Protein AF-A0A392PUT4-F1 (afdb_monomer_lite)

Sequence (66 aa):
MMRNLERKETEYMRLQRRKIGIDDFEQLTVIGKGAFGEVRLCRAKSTGEIFAMKKLKKSEMLSRGQ

Secondary structure (DSSP, 8-state):
-HHHHHHHHHHHHHHHTSPP-GGGEEEEEEEEEETTEEEEEEEETTT--EEEEEE--HHHHHHTT-

Radius of gyration: 17.83 Å; chains: 1; bounding box: 35×20×49 Å

pLDDT: mean 88.79, std 8.28, range [55.88, 97.69]

Structure (mmCIF, N/CA/C/O backbone):
data_AF-A0A392PUT4-F1
#
_entry.id   AF-A0A392PUT4-F1
#
loop_
_atom_site.group_PDB
_atom_site.id
_atom_site.type_symbol
_atom_site.label_atom_id
_atom_site.label_alt_id
_atom_site.label_comp_id
_atom_site.label_asym_id
_atom_site.label_entity_id
_atom_site.label_seq_id
_atom_site.pdbx_PDB_ins_code
_atom_site.Cartn_x
_atom_site.Cartn_y
_atom_site.Cartn_z
_atom_site.occupancy
_atom_site.B_iso_or_equiv
_atom_site.auth_seq_id
_atom_site.auth_comp_id
_atom_site.auth_asym_id
_atom_site.auth_atom_id
_atom_site.pdbx_PDB_model_num
ATOM 1 N N . MET A 1 1 ? -13.298 14.257 35.335 1.00 67.75 1 MET A N 1
ATOM 2 C CA . MET A 1 1 ? -12.916 14.923 34.068 1.00 67.75 1 MET A CA 1
ATOM 3 C C . MET A 1 1 ? -11.506 14.524 33.623 1.00 67.75 1 MET A C 1
ATOM 5 O O . MET A 1 1 ? -11.398 13.935 32.557 1.00 67.75 1 MET A O 1
ATOM 9 N N . MET A 1 2 ? -10.465 14.708 34.453 1.00 75.62 2 MET A N 1
ATOM 10 C CA . MET A 1 2 ? -9.070 14.335 34.121 1.00 75.62 2 MET A CA 1
ATOM 11 C C . MET A 1 2 ? -8.851 12.852 33.762 1.00 75.62 2 MET A C 1
ATOM 13 O O . MET A 1 2 ? -8.288 12.566 32.714 1.00 75.62 2 MET A O 1
ATOM 17 N N . ARG A 1 3 ? -9.405 11.902 34.530 1.00 81.00 3 ARG A N 1
ATOM 18 C CA . ARG A 1 3 ? -9.273 10.450 34.255 1.00 81.00 3 ARG A CA 1
ATOM 19 C C . ARG A 1 3 ? -9.722 10.003 32.854 1.00 81.00 3 ARG A C 1
ATOM 21 O O . ARG A 1 3 ? -9.223 9.015 32.324 1.00 81.00 3 ARG A O 1
ATOM 28 N N . ASN A 1 4 ? -10.680 10.709 32.250 1.00 88.12 4 ASN A N 1
ATOM 29 C CA . ASN A 1 4 ? -11.152 10.397 30.897 1.00 88.12 4 ASN A CA 1
ATOM 30 C C . ASN A 1 4 ? -10.185 10.911 29.823 1.00 88.12 4 ASN A C 1
ATOM 32 O O . ASN A 1 4 ? -10.087 10.303 28.759 1.00 88.12 4 ASN A O 1
ATOM 36 N N . LEU A 1 5 ? -9.480 12.013 30.100 1.00 88.94 5 LEU A N 1
ATOM 37 C CA . LEU A 1 5 ? -8.460 12.569 29.213 1.00 88.94 5 LEU A CA 1
ATOM 38 C C . LEU A 1 5 ? -7.224 11.664 29.197 1.00 88.94 5 LEU A C 1
ATOM 40 O O . LEU A 1 5 ? -6.811 11.248 28.122 1.00 88.94 5 LEU A O 1
ATOM 44 N N . GLU A 1 6 ? -6.746 11.237 30.369 1.00 90.94 6 GLU A N 1
ATOM 45 C CA . GLU A 1 6 ? -5.616 10.299 30.504 1.00 90.94 6 GLU A CA 1
ATOM 46 C C . GLU A 1 6 ? -5.869 8.974 29.764 1.00 90.94 6 GLU A C 1
ATOM 48 O O . GLU A 1 6 ? -4.998 8.440 29.069 1.00 90.94 6 GLU A O 1
ATOM 53 N N . ARG A 1 7 ? -7.097 8.441 29.862 1.00 90.81 7 ARG A N 1
ATOM 54 C CA . ARG A 1 7 ? -7.490 7.226 29.135 1.00 90.81 7 ARG A CA 1
ATOM 55 C C . ARG A 1 7 ? -7.499 7.453 27.620 1.00 90.81 7 ARG A C 1
ATOM 57 O O . ARG A 1 7 ? -6.992 6.605 26.890 1.00 90.81 7 ARG A O 1
ATOM 64 N N . LYS A 1 8 ? -8.050 8.574 27.141 1.00 90.12 8 LYS A N 1
ATOM 65 C CA . LYS A 1 8 ? -8.049 8.917 25.706 1.00 90.12 8 LYS A CA 1
ATOM 66 C C . LYS A 1 8 ? -6.632 9.076 25.161 1.00 90.12 8 LYS A C 1
ATOM 68 O O . LYS A 1 8 ? -6.348 8.586 24.075 1.00 90.12 8 LYS A O 1
ATOM 73 N N . GLU A 1 9 ? -5.752 9.716 25.918 1.00 89.94 9 GLU A N 1
ATOM 74 C CA . GLU A 1 9 ? -4.357 9.929 25.537 1.00 89.94 9 GLU A CA 1
ATOM 75 C C . GLU A 1 9 ? -3.584 8.604 25.462 1.00 89.94 9 GLU A C 1
ATOM 77 O O . GLU A 1 9 ? -2.884 8.337 24.485 1.00 89.94 9 GLU A O 1
ATOM 82 N N . THR A 1 10 ? -3.798 7.709 26.431 1.00 90.88 10 THR A N 1
ATOM 83 C CA . THR A 1 10 ? -3.210 6.359 26.422 1.00 90.88 10 THR A CA 1
ATOM 84 C C . THR A 1 10 ? -3.641 5.555 25.194 1.00 90.88 10 THR A C 1
ATOM 86 O O . THR A 1 10 ? -2.810 4.910 24.546 1.00 90.88 10 THR A O 1
ATOM 89 N N . GLU A 1 11 ? -4.930 5.593 24.855 1.00 89.25 11 GLU A N 1
ATOM 90 C CA . GLU A 1 11 ? -5.467 4.907 23.677 1.00 89.25 11 GLU A CA 1
ATOM 91 C C . GLU A 1 11 ? -4.963 5.534 22.370 1.00 89.25 11 GLU A C 1
ATOM 93 O O . GLU A 1 11 ? -4.583 4.809 21.450 1.00 89.25 11 GLU A O 1
ATOM 98 N N . TYR A 1 12 ? -4.835 6.862 22.308 1.00 87.56 12 TYR A N 1
ATOM 99 C CA . TYR A 1 12 ? -4.227 7.550 21.168 1.00 87.56 12 TYR A CA 1
ATOM 100 C C . TYR A 1 12 ? -2.773 7.107 20.947 1.00 87.56 12 TYR A C 1
ATOM 102 O O . TYR A 1 12 ? -2.400 6.706 19.843 1.00 87.56 12 TYR A O 1
ATOM 110 N N . MET A 1 13 ? -1.966 7.075 22.009 1.00 89.19 13 MET A N 1
ATOM 111 C CA . MET A 1 13 ? -0.574 6.616 21.948 1.00 89.19 13 MET A CA 1
ATOM 112 C C . MET A 1 13 ? -0.453 5.137 21.552 1.00 89.19 13 MET A C 1
ATOM 114 O O . MET A 1 13 ? 0.511 4.738 20.896 1.00 89.19 13 MET A O 1
ATOM 118 N N . ARG A 1 14 ? -1.425 4.293 21.925 1.00 86.69 14 ARG A N 1
ATOM 119 C CA . ARG A 1 14 ? -1.501 2.899 21.455 1.00 86.69 14 ARG A CA 1
ATOM 120 C C . ARG A 1 14 ? -1.814 2.821 19.967 1.00 86.69 14 ARG A C 1
ATOM 122 O O . ARG A 1 14 ? -1.149 2.058 19.270 1.00 86.69 14 ARG A O 1
ATOM 129 N N . LEU A 1 15 ? -2.760 3.623 19.485 1.00 82.62 15 LEU A N 1
ATOM 130 C CA . LEU A 1 15 ? -3.121 3.678 18.070 1.00 82.62 15 LEU A CA 1
ATOM 131 C C . LEU A 1 15 ? -1.922 4.101 17.204 1.00 82.62 15 LEU A C 1
ATOM 133 O O . LEU A 1 15 ? -1.663 3.477 16.180 1.00 82.62 15 LEU A O 1
ATOM 137 N N . GLN A 1 16 ? -1.138 5.082 17.664 1.00 83.62 16 GLN A N 1
ATOM 138 C CA . GLN A 1 16 ? 0.081 5.551 16.987 1.00 83.62 16 GLN A CA 1
ATOM 139 C C . GLN A 1 16 ? 1.190 4.487 16.905 1.00 83.62 16 GLN A C 1
ATOM 141 O O . GLN A 1 16 ? 1.989 4.495 15.973 1.00 83.62 16 GLN A O 1
ATOM 146 N N . ARG A 1 17 ? 1.246 3.537 17.851 1.00 88.06 17 ARG A N 1
ATOM 147 C CA . ARG A 1 17 ? 2.211 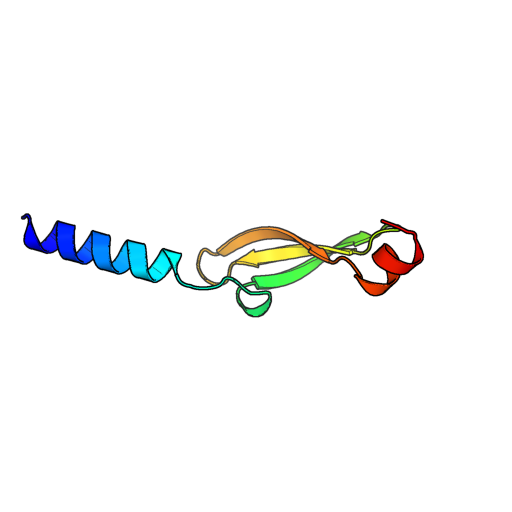2.421 17.810 1.00 88.06 17 ARG A CA 1
ATOM 148 C C . ARG A 1 17 ? 1.837 1.327 16.813 1.00 88.06 17 ARG A C 1
ATOM 150 O O . ARG A 1 17 ? 2.664 0.454 16.538 1.00 88.06 17 ARG A O 1
ATOM 157 N N . ARG A 1 18 ? 0.608 1.328 16.290 1.00 84.81 18 ARG A N 1
ATOM 158 C CA . ARG A 1 18 ? 0.168 0.318 15.330 1.00 84.81 18 ARG A CA 1
ATOM 159 C C . ARG A 1 18 ? 0.931 0.507 14.021 1.00 84.81 18 ARG A C 1
ATOM 161 O O . ARG A 1 18 ? 0.792 1.528 13.355 1.00 84.81 18 ARG A O 1
ATOM 168 N N . LYS A 1 19 ? 1.725 -0.490 13.629 1.00 86.06 19 LYS A N 1
ATOM 169 C CA . LYS A 1 19 ? 2.369 -0.489 12.311 1.00 86.06 19 LYS A CA 1
ATOM 170 C C . LYS A 1 19 ? 1.298 -0.647 11.241 1.00 86.06 19 LYS A C 1
ATOM 172 O O . LYS A 1 19 ? 0.566 -1.631 11.260 1.00 86.06 19 LYS A O 1
ATOM 177 N N . ILE A 1 20 ? 1.226 0.322 10.336 1.00 88.62 20 ILE A N 1
ATOM 178 C CA . ILE A 1 20 ? 0.344 0.257 9.175 1.00 88.62 20 ILE A CA 1
ATOM 179 C C . ILE A 1 20 ? 1.026 -0.583 8.094 1.00 88.62 20 ILE A C 1
ATOM 181 O O . ILE A 1 20 ? 2.183 -0.334 7.742 1.00 88.62 20 ILE A O 1
ATOM 185 N N . GLY A 1 21 ? 0.313 -1.585 7.594 1.00 90.12 21 GLY A N 1
ATOM 186 C CA . GLY A 1 21 ? 0.771 -2.497 6.552 1.00 90.12 21 GLY A CA 1
ATOM 187 C C . GLY A 1 21 ? -0.099 -2.440 5.300 1.00 90.12 21 GLY A C 1
ATOM 188 O O . GLY A 1 21 ? -1.102 -1.738 5.243 1.00 90.12 21 GLY A O 1
ATOM 189 N N . ILE A 1 22 ? 0.272 -3.221 4.284 1.00 90.56 22 ILE A N 1
ATOM 190 C CA . ILE A 1 22 ? -0.522 -3.351 3.049 1.00 90.56 22 ILE A CA 1
ATOM 191 C C . ILE A 1 22 ? -1.901 -3.956 3.355 1.00 90.56 22 ILE A C 1
ATOM 193 O O . ILE A 1 22 ? -2.887 -3.563 2.738 1.00 90.56 22 ILE A O 1
ATOM 197 N N . ASP A 1 23 ? -1.982 -4.844 4.347 1.00 93.00 23 ASP A N 1
ATOM 198 C CA . ASP A 1 23 ? -3.215 -5.539 4.735 1.00 93.00 23 ASP A CA 1
ATOM 199 C C . ASP A 1 23 ? -4.273 -4.617 5.358 1.00 93.00 23 ASP A C 1
ATOM 201 O O . ASP A 1 23 ? -5.453 -4.974 5.401 1.00 93.00 23 ASP A O 1
ATOM 205 N N . ASP A 1 24 ? -3.883 -3.414 5.790 1.00 94.38 24 ASP A N 1
ATOM 206 C CA . ASP A 1 24 ? -4.805 -2.381 6.276 1.00 94.38 24 ASP A CA 1
ATOM 207 C C . ASP A 1 24 ? -5.582 -1.695 5.148 1.00 94.38 24 ASP A C 1
ATOM 209 O O . ASP A 1 24 ? -6.535 -0.954 5.406 1.00 94.38 24 ASP A O 1
ATOM 213 N N . PHE A 1 25 ? -5.200 -1.951 3.897 1.00 96.38 25 PHE A N 1
ATOM 214 C CA . PHE A 1 25 ? -5.807 -1.353 2.723 1.00 96.38 25 PHE A CA 1
ATOM 215 C C . PHE A 1 25 ? -6.503 -2.405 1.865 1.00 96.38 25 PHE A C 1
ATOM 217 O O . PHE A 1 25 ? -5.991 -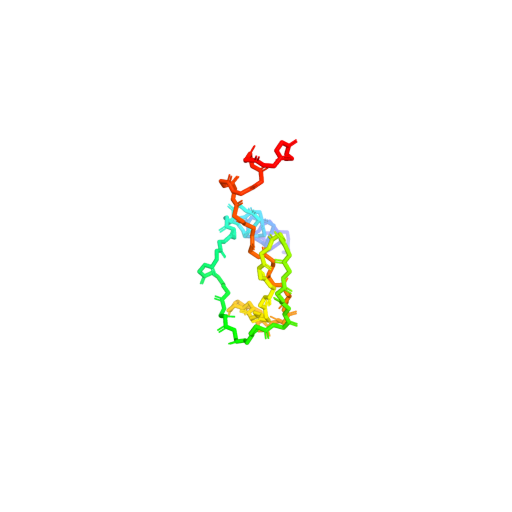3.493 1.602 1.00 96.38 25 PHE A O 1
ATOM 224 N N . GLU A 1 26 ? -7.689 -2.061 1.388 1.00 96.94 26 GLU A N 1
ATOM 225 C CA . GLU A 1 26 ? -8.352 -2.752 0.295 1.00 96.94 26 GLU A CA 1
ATOM 226 C C . GLU A 1 26 ? -7.818 -2.206 -1.032 1.00 96.94 26 GLU A C 1
ATOM 228 O O . GLU A 1 26 ? -7.799 -0.999 -1.271 1.00 96.94 26 GLU A O 1
ATOM 233 N N . GLN A 1 27 ? -7.348 -3.098 -1.895 1.00 95.19 27 GLN A N 1
ATOM 234 C CA . GLN A 1 27 ? -6.793 -2.760 -3.198 1.00 95.19 27 GLN A CA 1
ATOM 235 C C . GLN A 1 27 ? -7.903 -2.761 -4.251 1.00 95.19 27 GLN A C 1
ATOM 237 O O . GLN A 1 27 ? -8.469 -3.810 -4.528 1.00 95.19 27 GLN A O 1
ATOM 242 N N . LEU A 1 28 ? -8.193 -1.597 -4.840 1.00 95.31 28 LEU A N 1
ATOM 243 C CA . LEU A 1 28 ? -9.304 -1.421 -5.778 1.00 95.31 28 LEU A CA 1
ATOM 244 C C . LEU A 1 28 ? -8.843 -1.609 -7.230 1.00 95.31 28 LEU A C 1
ATOM 246 O O . LEU A 1 28 ? -8.889 -2.709 -7.768 1.00 95.31 28 LEU A O 1
ATOM 250 N N . THR A 1 29 ? -8.370 -0.541 -7.877 1.00 96.44 29 THR A N 1
ATOM 251 C CA . THR A 1 29 ? -8.014 -0.552 -9.303 1.00 96.44 29 THR A CA 1
ATOM 252 C C . THR A 1 29 ? -6.648 0.065 -9.554 1.00 96.44 29 THR A C 1
ATOM 254 O O . THR A 1 29 ? -6.216 0.963 -8.833 1.00 96.44 29 THR A O 1
ATOM 257 N N . VAL A 1 30 ? -5.943 -0.416 -10.576 1.00 96.50 30 VAL A N 1
ATOM 258 C CA . VAL A 1 30 ? -4.665 0.171 -10.993 1.00 96.50 30 VAL A CA 1
ATOM 259 C C . VAL A 1 30 ? -4.942 1.482 -11.724 1.00 96.50 30 VAL A C 1
ATOM 261 O O . VAL A 1 30 ? -5.663 1.493 -12.715 1.00 96.50 30 VAL A O 1
ATOM 264 N N . ILE A 1 31 ? -4.344 2.572 -11.242 1.00 96.44 31 ILE A N 1
ATOM 265 C CA . ILE A 1 31 ? -4.513 3.923 -11.801 1.00 96.44 31 ILE A CA 1
ATOM 266 C C . ILE A 1 31 ? -3.284 4.407 -12.574 1.00 96.44 31 ILE A C 1
ATOM 268 O O . ILE A 1 31 ? -3.366 5.380 -13.313 1.00 96.44 31 ILE A O 1
ATOM 272 N N . GLY A 1 32 ? -2.141 3.733 -12.435 1.00 95.38 32 GLY A N 1
ATOM 273 C CA . GLY A 1 32 ? -0.937 4.082 -13.179 1.00 95.38 32 GLY A CA 1
ATOM 274 C C . GLY A 1 32 ? 0.077 2.949 -13.221 1.00 95.38 32 GLY A C 1
ATOM 275 O O . GLY A 1 32 ? 0.207 2.177 -12.273 1.00 95.38 32 GLY A O 1
ATOM 276 N N . LYS A 1 33 ? 0.817 2.858 -14.325 1.00 93.44 33 LYS A N 1
ATOM 277 C CA . LYS A 1 33 ? 1.958 1.953 -14.500 1.00 93.44 33 LYS A CA 1
ATOM 278 C C . LYS A 1 33 ? 3.101 2.748 -15.116 1.00 93.44 33 LYS A C 1
ATOM 280 O O . LYS A 1 33 ? 2.879 3.496 -16.062 1.00 93.44 33 LYS A O 1
ATOM 285 N N . GLY A 1 34 ? 4.306 2.596 -14.585 1.00 87.38 34 GLY A N 1
ATOM 286 C CA . GLY A 1 34 ? 5.496 3.260 -15.106 1.00 87.38 34 GLY A CA 1
ATOM 287 C C . GLY A 1 34 ? 6.761 2.454 -14.844 1.00 87.38 34 GLY A C 1
ATOM 288 O O . GLY A 1 34 ? 6.709 1.361 -14.283 1.00 87.38 34 GLY A O 1
ATOM 289 N N . ALA A 1 35 ? 7.908 3.025 -15.212 1.00 82.31 35 ALA A N 1
ATOM 290 C CA . ALA A 1 35 ? 9.217 2.377 -15.082 1.00 82.31 35 ALA A CA 1
ATOM 291 C C . ALA A 1 35 ? 9.607 2.029 -13.633 1.00 82.31 35 ALA A C 1
ATOM 293 O O . ALA A 1 35 ? 10.479 1.206 -13.416 1.00 82.31 35 ALA A O 1
ATOM 294 N N . PHE A 1 36 ? 8.973 2.655 -12.639 1.00 78.31 36 PHE A N 1
ATOM 295 C CA . PHE A 1 36 ? 9.276 2.443 -11.219 1.00 78.31 36 PHE A CA 1
ATOM 296 C C . PHE A 1 36 ? 8.227 1.585 -10.498 1.00 78.31 36 PHE A C 1
ATOM 298 O O . PHE A 1 36 ? 8.284 1.446 -9.278 1.00 78.31 36 PHE A O 1
ATOM 305 N N . GLY A 1 37 ? 7.256 1.032 -11.233 1.00 87.81 37 GLY A N 1
ATOM 306 C CA . GLY A 1 37 ? 6.218 0.155 -10.698 1.00 87.81 37 GLY A CA 1
ATOM 307 C C . GLY A 1 37 ? 4.792 0.617 -10.994 1.00 87.81 37 GLY A C 1
ATOM 308 O O . GLY A 1 37 ? 4.535 1.360 -11.944 1.00 87.81 37 GLY A O 1
ATOM 309 N N . GLU A 1 38 ? 3.848 0.139 -10.184 1.00 93.94 38 GLU A N 1
ATOM 310 C CA . GLU A 1 38 ? 2.412 0.386 -10.354 1.00 93.94 38 GLU A CA 1
ATOM 311 C C . GLU A 1 38 ? 1.845 1.252 -9.226 1.00 93.94 38 GLU A C 1
ATOM 313 O O . GLU A 1 38 ? 2.282 1.178 -8.077 1.00 93.94 38 GLU A O 1
ATOM 318 N N . VAL A 1 39 ? 0.849 2.067 -9.559 1.00 95.75 39 VAL A N 1
ATOM 319 C CA . VAL A 1 39 ? 0.054 2.841 -8.611 1.00 95.75 39 VAL A CA 1
ATOM 320 C C . VAL A 1 39 ? -1.360 2.281 -8.616 1.00 95.75 39 VAL A C 1
ATOM 322 O O . VAL A 1 39 ? -1.994 2.180 -9.670 1.00 95.75 39 VAL A O 1
ATOM 325 N N . ARG A 1 40 ? -1.862 1.921 -7.437 1.00 96.50 40 ARG A N 1
ATOM 326 C CA . ARG A 1 40 ? -3.201 1.364 -7.240 1.00 96.50 40 ARG A CA 1
ATOM 327 C C . ARG A 1 40 ? -4.031 2.277 -6.344 1.00 96.50 40 ARG A C 1
ATOM 329 O O . ARG A 1 40 ? -3.533 2.772 -5.340 1.00 96.50 40 ARG A O 1
ATOM 336 N N . LEU A 1 41 ? -5.290 2.489 -6.704 1.00 97.12 41 LEU A N 1
ATOM 337 C CA . LEU A 1 41 ? -6.281 3.095 -5.828 1.00 97.12 41 LEU A CA 1
ATOM 338 C C . LEU A 1 41 ? -6.598 2.117 -4.695 1.00 97.12 41 LEU A C 1
ATOM 340 O O . LEU A 1 41 ? -6.890 0.946 -4.945 1.00 97.12 41 LEU A O 1
ATOM 344 N N . CYS A 1 42 ? -6.546 2.595 -3.463 1.00 97.25 42 CYS A N 1
ATOM 345 C CA . CYS A 1 42 ? -6.743 1.798 -2.265 1.00 97.25 42 CYS A CA 1
ATOM 346 C C . CYS A 1 42 ? -7.725 2.480 -1.319 1.00 97.25 42 CYS A C 1
ATOM 348 O O . CYS A 1 42 ? -7.816 3.705 -1.297 1.00 97.25 42 CYS A O 1
ATOM 350 N N . ARG A 1 43 ? -8.422 1.690 -0.507 1.00 97.69 43 ARG A N 1
ATOM 351 C CA . ARG A 1 43 ? -9.285 2.177 0.569 1.00 97.69 43 ARG A CA 1
ATOM 352 C C . ARG A 1 43 ? -8.730 1.724 1.912 1.00 97.69 43 ARG A C 1
ATOM 354 O O . ARG A 1 43 ? -8.479 0.535 2.088 1.00 97.69 43 ARG A O 1
ATOM 361 N N . ALA A 1 44 ? -8.533 2.636 2.858 1.00 96.00 44 ALA A N 1
ATOM 362 C CA . ALA A 1 44 ? -8.175 2.254 4.221 1.00 96.00 44 ALA A CA 1
ATOM 363 C C . ALA A 1 44 ? -9.357 1.526 4.875 1.00 96.00 44 ALA A C 1
ATOM 365 O O . ALA A 1 44 ? -10.459 2.068 4.936 1.00 96.00 44 ALA A O 1
ATOM 366 N N . LYS A 1 45 ? -9.147 0.308 5.384 1.00 95.00 45 LYS A N 1
ATOM 367 C CA . LYS A 1 45 ? -10.226 -0.497 5.988 1.00 95.00 45 LYS A CA 1
ATOM 368 C C . LYS A 1 45 ? -10.772 0.116 7.281 1.00 95.00 45 LYS A C 1
ATOM 370 O O . LYS A 1 45 ? -11.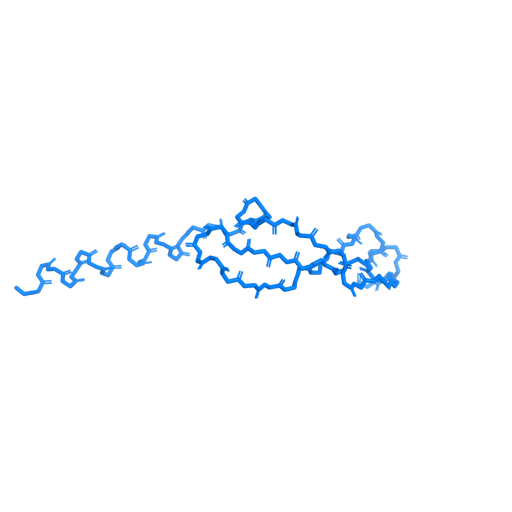922 -0.117 7.626 1.00 95.00 45 LYS A O 1
ATOM 375 N N . SER A 1 46 ? -9.950 0.883 7.998 1.00 91.06 46 SER A N 1
ATOM 376 C CA . SER A 1 46 ? -10.316 1.515 9.270 1.00 91.06 46 SER A CA 1
ATOM 377 C C . SER A 1 46 ? -11.162 2.778 9.106 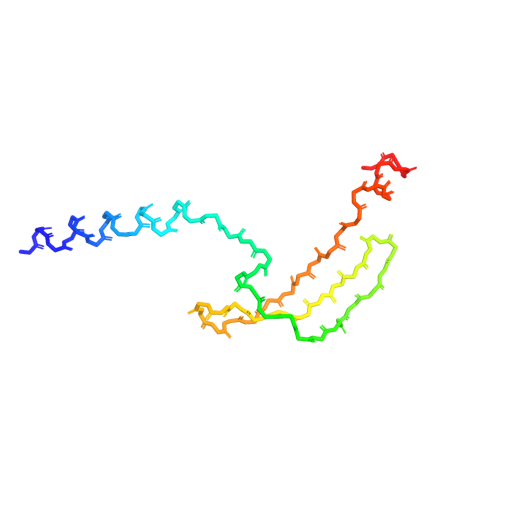1.00 91.06 46 SER A C 1
ATOM 379 O O . SER A 1 46 ? -12.085 2.981 9.887 1.00 91.06 46 SER A O 1
ATOM 381 N N . THR A 1 47 ? -10.838 3.634 8.131 1.00 93.38 47 THR A N 1
ATOM 382 C CA . THR A 1 47 ? -11.491 4.945 7.945 1.00 93.38 47 THR A CA 1
ATOM 383 C C . THR A 1 47 ? -12.395 5.003 6.717 1.00 93.38 47 THR A C 1
ATOM 385 O O . THR A 1 47 ? -13.241 5.884 6.621 1.00 93.38 47 THR A O 1
ATOM 388 N N . GLY A 1 48 ? -12.237 4.084 5.761 1.00 94.62 48 GLY A N 1
ATOM 389 C CA . GLY A 1 48 ? -12.940 4.112 4.477 1.00 94.62 48 GLY A CA 1
ATOM 390 C C . GLY A 1 48 ? -12.393 5.143 3.483 1.00 94.62 48 GLY A C 1
ATOM 391 O O . GLY A 1 48 ? -12.898 5.221 2.358 1.00 94.62 48 GLY A O 1
ATOM 392 N N . GLU A 1 49 ? -11.364 5.901 3.871 1.00 96.12 49 GLU A N 1
ATOM 393 C CA . GLU A 1 49 ? -10.727 6.927 3.047 1.00 96.12 49 GLU A CA 1
ATOM 394 C C . GLU A 1 49 ? -9.973 6.321 1.860 1.00 96.12 49 GLU A C 1
ATOM 396 O O . GLU A 1 49 ? -9.430 5.213 1.930 1.00 96.12 49 GLU A O 1
ATOM 401 N N . ILE A 1 50 ? -9.946 7.069 0.758 1.00 97.00 50 ILE A N 1
ATOM 402 C CA . ILE A 1 50 ? -9.331 6.662 -0.504 1.00 97.00 50 ILE A CA 1
ATOM 403 C C . ILE A 1 50 ? -7.907 7.214 -0.604 1.00 97.00 50 ILE A C 1
ATOM 405 O O . ILE A 1 50 ? -7.673 8.400 -0.394 1.00 97.00 50 ILE A O 1
ATOM 409 N N . PHE A 1 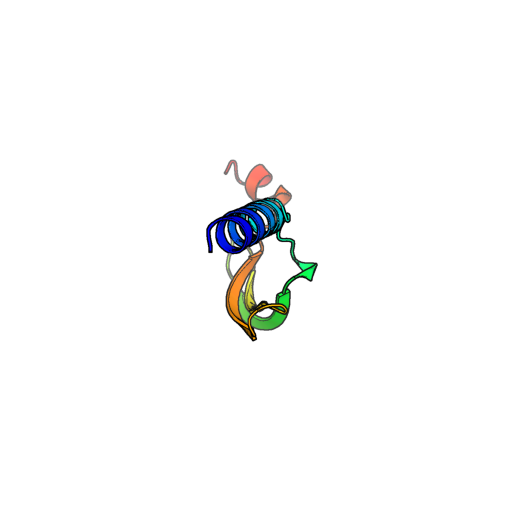51 ? -6.970 6.355 -0.998 1.00 96.44 51 PHE A N 1
ATOM 410 C CA . PHE A 1 51 ? -5.549 6.655 -1.164 1.00 96.44 51 PHE A CA 1
ATOM 411 C C . PHE A 1 51 ? -5.007 6.093 -2.484 1.00 96.44 51 PHE A C 1
ATOM 413 O O . PHE A 1 51 ? -5.597 5.199 -3.090 1.00 96.44 51 PHE A O 1
ATOM 420 N N . ALA A 1 52 ? -3.836 6.572 -2.905 1.00 96.69 52 ALA A N 1
ATOM 421 C CA . ALA A 1 52 ? -3.054 5.977 -3.986 1.00 96.69 52 ALA A CA 1
ATOM 422 C C . ALA A 1 52 ? -1.820 5.262 -3.409 1.00 96.69 52 ALA A C 1
ATOM 424 O O . ALA A 1 52 ? -0.944 5.891 -2.819 1.00 96.69 52 ALA A O 1
ATOM 425 N N . MET A 1 53 ? -1.731 3.946 -3.593 1.00 95.38 53 MET A N 1
ATOM 426 C CA . MET A 1 53 ? -0.602 3.125 -3.159 1.00 95.38 53 MET A CA 1
ATOM 427 C C . MET A 1 53 ? 0.371 2.912 -4.320 1.00 95.38 53 MET A C 1
ATOM 429 O O . MET A 1 53 ? 0.042 2.243 -5.300 1.00 95.38 53 MET A O 1
ATOM 433 N 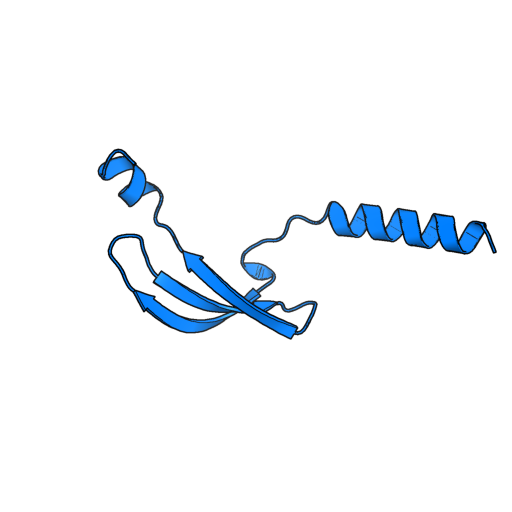N . LYS A 1 54 ? 1.589 3.452 -4.202 1.00 94.25 54 LYS A N 1
ATOM 434 C CA . LYS A 1 54 ? 2.679 3.219 -5.159 1.00 94.25 54 LYS A CA 1
ATOM 435 C C . LYS A 1 54 ? 3.499 2.002 -4.737 1.00 94.25 54 LYS A C 1
ATOM 437 O O . LYS A 1 54 ? 4.134 2.010 -3.685 1.00 94.25 54 LYS A O 1
ATOM 442 N N . LYS A 1 55 ? 3.513 0.964 -5.569 1.00 90.88 55 LYS A N 1
ATOM 443 C CA . LYS A 1 55 ? 4.281 -0.262 -5.351 1.00 90.88 55 LYS A CA 1
ATOM 444 C C . LYS A 1 55 ? 5.604 -0.186 -6.107 1.00 90.88 55 LYS A C 1
ATOM 446 O O . LYS A 1 55 ? 5.615 -0.177 -7.334 1.00 90.88 55 LYS A O 1
ATOM 451 N N . LEU A 1 56 ? 6.706 -0.161 -5.363 1.00 89.31 56 LEU A N 1
ATOM 452 C CA . LEU A 1 56 ? 8.070 -0.132 -5.896 1.00 89.31 56 LEU A CA 1
ATOM 453 C C . LEU A 1 56 ? 8.697 -1.530 -5.808 1.00 89.31 56 LEU A C 1
ATOM 455 O O . LEU A 1 56 ? 8.574 -2.206 -4.783 1.00 89.31 56 LEU A O 1
ATOM 459 N N . LYS A 1 57 ? 9.403 -1.966 -6.856 1.00 85.19 57 LYS A N 1
ATOM 460 C CA . LYS A 1 57 ? 10.214 -3.192 -6.817 1.00 85.19 57 LYS A CA 1
ATOM 461 C C . LYS A 1 57 ? 11.638 -2.852 -6.384 1.00 85.19 57 LYS A C 1
ATOM 463 O O . LYS A 1 57 ? 12.411 -2.317 -7.168 1.00 85.19 57 LYS A O 1
ATOM 468 N N . LYS A 1 58 ? 12.010 -3.204 -5.148 1.00 84.81 58 LYS A N 1
ATOM 469 C CA . LYS A 1 58 ? 13.356 -2.924 -4.605 1.00 84.81 58 LYS A CA 1
ATOM 470 C C . LYS A 1 58 ? 14.490 -3.521 -5.443 1.00 84.81 58 LYS A C 1
ATOM 472 O O . LYS A 1 58 ? 15.511 -2.874 -5.612 1.00 84.81 58 LYS A O 1
ATOM 477 N N . SER A 1 59 ? 14.310 -4.727 -5.984 1.00 84.00 59 SER A N 1
ATOM 478 C CA . SER A 1 59 ? 15.310 -5.363 -6.855 1.00 84.00 59 SER A CA 1
ATOM 479 C C . SER A 1 59 ? 15.585 -4.549 -8.120 1.00 84.00 59 SER A C 1
ATOM 481 O O . SER A 1 59 ? 16.727 -4.441 -8.551 1.00 84.00 59 SER A O 1
ATOM 483 N N . GLU A 1 60 ? 14.544 -3.943 -8.689 1.00 80.50 60 GLU A N 1
ATOM 484 C CA . GLU A 1 60 ? 14.644 -3.105 -9.882 1.00 80.50 60 GLU A CA 1
ATOM 485 C C . GLU A 1 60 ? 15.290 -1.749 -9.573 1.00 80.50 60 GLU A C 1
ATOM 487 O O . GLU A 1 60 ? 16.082 -1.261 -10.374 1.00 80.50 60 GLU A O 1
ATOM 492 N N . MET A 1 61 ? 15.015 -1.179 -8.394 1.00 81.00 61 MET A N 1
ATOM 493 C CA . MET A 1 61 ? 15.686 0.039 -7.921 1.00 81.00 61 MET A CA 1
ATOM 494 C C . MET A 1 61 ? 17.196 -0.186 -7.767 1.00 81.00 61 MET A C 1
ATOM 496 O O . MET A 1 61 ? 17.990 0.497 -8.411 1.00 81.00 61 MET A O 1
ATOM 500 N N . LEU A 1 62 ? 17.577 -1.247 -7.045 1.00 81.31 62 LEU A N 1
ATOM 501 C CA . LEU A 1 62 ? 18.981 -1.610 -6.833 1.00 81.31 62 LEU A CA 1
ATOM 502 C C . LEU A 1 62 ? 19.709 -1.909 -8.150 1.00 81.31 62 LEU A C 1
ATOM 504 O O . LEU A 1 62 ? 20.831 -1.452 -8.349 1.00 81.31 62 LEU A O 1
ATOM 508 N N . SER A 1 63 ? 19.066 -2.624 -9.080 1.00 77.81 63 SER A N 1
ATOM 509 C CA . SER A 1 63 ? 19.641 -2.915 -10.402 1.00 77.81 63 SER A CA 1
ATOM 510 C C . SER A 1 63 ? 19.874 -1.661 -11.249 1.00 77.81 63 SER A C 1
ATOM 512 O O . SER A 1 63 ? 20.706 -1.693 -12.153 1.00 77.81 63 SER A O 1
ATOM 514 N N . ARG A 1 64 ? 19.128 -0.581 -11.000 1.00 74.88 64 ARG A N 1
ATOM 515 C CA . ARG A 1 64 ? 19.260 0.706 -11.695 1.00 74.88 64 ARG A CA 1
ATOM 516 C C . ARG A 1 64 ? 20.168 1.694 -10.955 1.00 74.88 64 ARG A C 1
ATOM 518 O O . ARG A 1 64 ? 20.314 2.820 -11.422 1.00 74.88 64 ARG A O 1
ATOM 525 N N . GLY A 1 65 ? 20.782 1.283 -9.840 1.00 63.84 65 GLY A N 1
ATOM 526 C CA . GLY A 1 65 ? 21.663 2.130 -9.032 1.00 63.84 65 GLY A CA 1
ATOM 527 C C . GLY A 1 65 ? 20.936 3.275 -8.320 1.00 63.84 65 GLY A C 1
ATOM 528 O O . GLY A 1 65 ? 21.555 4.306 -8.063 1.00 63.84 65 GLY A O 1
ATOM 529 N N . GLN A 1 66 ? 19.635 3.113 -8.052 1.00 55.88 66 GLN A N 1
ATOM 530 C CA . GLN A 1 66 ? 18.788 4.077 -7.341 1.00 55.88 66 GLN A CA 1
ATOM 531 C C . GLN A 1 66 ? 18.288 3.533 -6.005 1.00 55.88 66 GLN A C 1
ATOM 533 O O . GLN A 1 66 ? 18.054 2.306 -5.900 1.00 55.88 66 GLN A O 1
#

Organism: NCBI:txid97028

Foldseek 3Di:
DVVVVVVVVVVVVVVVPDDDDPVQWDWDAWPDQDQQGTWTWIAGNVPRDIDIDGDGDPVSCVVVVD

InterPro domains:
  IPR000719 Protein kinase domain [PS50011] (25-66)
  IPR011009 Protein kinase-like domain superfamily [SSF56112] (8-63)
  IPR017441 Protein kinase, ATP binding site [PS00107] (31-54)
  IPR050839 Rho-associated Serine/Threonine Kinase [PTHR22988] (7-66)